Protein AF-A0A8X6KB92-F1 (afdb_monomer_lite)

Sequence (80 aa):
MARKMALVPQDLVSEYYELNKPEIRVEDNISKLLNEEETPDDVKAKLLSHWIPKYQRLMQPPPPQKPFEIPKELLQETEV

pLDDT: mean 75.09, std 13.85, range [36.62, 93.75]

Secondary structure (DSSP, 8-state):
---------HHHHHHHHHHT-HHHHHHHHHHHHHH-SSS-HHHHHHHHHHHHHHHHHHHSPPPPPPP----GGGGSS---

Structure (mmCIF, N/CA/C/O backbone):
data_AF-A0A8X6KB92-F1
#
_entry.id   AF-A0A8X6KB92-F1
#
loop_
_atom_site.group_PDB
_atom_site.id
_atom_site.type_symbol
_atom_site.label_atom_id
_atom_site.label_alt_id
_atom_site.label_comp_id
_atom_site.label_asym_id
_atom_site.label_entity_id
_atom_site.label_seq_id
_atom_site.pdbx_PDB_ins_code
_atom_site.Cartn_x
_atom_site.Cartn_y
_atom_site.Cartn_z
_atom_site.occupancy
_atom_site.B_iso_or_equiv
_atom_site.auth_seq_id
_atom_site.auth_comp_id
_atom_site.auth_asym_id
_atom_site.auth_atom_id
_atom_site.pdbx_PDB_model_num
ATOM 1 N N . MET A 1 1 ? 32.795 -5.206 -38.241 1.00 36.62 1 MET A N 1
ATOM 2 C CA . MET A 1 1 ? 31.432 -4.630 -38.279 1.00 36.62 1 MET A CA 1
ATOM 3 C C . MET A 1 1 ? 31.045 -4.201 -36.870 1.00 36.62 1 MET A C 1
ATOM 5 O O . MET A 1 1 ? 31.080 -5.037 -35.978 1.00 36.62 1 MET A O 1
ATOM 9 N N . ALA A 1 2 ? 30.759 -2.916 -36.645 1.00 52.66 2 ALA A N 1
ATOM 10 C CA . ALA A 1 2 ? 30.392 -2.395 -35.325 1.00 52.66 2 ALA A CA 1
ATOM 11 C C . ALA A 1 2 ? 28.876 -2.535 -35.103 1.00 52.66 2 ALA A C 1
ATOM 13 O O . ALA A 1 2 ? 28.083 -2.089 -35.934 1.00 52.66 2 ALA A O 1
ATOM 14 N N . ARG A 1 3 ? 28.476 -3.178 -34.000 1.00 56.41 3 ARG A N 1
ATOM 15 C CA . ARG A 1 3 ? 27.070 -3.317 -33.597 1.00 56.41 3 ARG A CA 1
ATOM 16 C C . ARG A 1 3 ? 26.543 -1.929 -33.218 1.00 56.41 3 ARG A C 1
ATOM 18 O O . ARG A 1 3 ? 27.036 -1.326 -32.272 1.00 56.41 3 ARG A O 1
ATOM 25 N N . LYS A 1 4 ? 25.569 -1.409 -33.967 1.00 59.59 4 LYS A N 1
ATOM 26 C CA . LYS A 1 4 ? 24.872 -0.163 -33.626 1.00 59.59 4 LYS A CA 1
ATOM 27 C C . LYS A 1 4 ? 23.932 -0.458 -32.454 1.00 59.59 4 LYS A C 1
ATOM 29 O O . LYS A 1 4 ? 22.860 -1.014 -32.662 1.00 59.59 4 LYS A O 1
ATOM 34 N N . MET A 1 5 ? 24.344 -0.140 -31.230 1.00 62.56 5 MET A N 1
ATOM 35 C CA . MET A 1 5 ? 23.412 -0.040 -30.104 1.00 62.56 5 MET A CA 1
ATOM 36 C C . MET A 1 5 ? 22.546 1.200 -30.358 1.00 62.56 5 MET A C 1
ATOM 38 O O . MET A 1 5 ? 23.085 2.295 -30.517 1.00 62.56 5 MET A O 1
ATOM 42 N N . ALA A 1 6 ? 21.228 1.039 -30.469 1.00 69.62 6 ALA A N 1
ATOM 43 C CA . ALA A 1 6 ? 20.324 2.183 -30.522 1.00 69.62 6 ALA A CA 1
ATOM 44 C C . ALA A 1 6 ? 20.330 2.846 -29.138 1.00 69.62 6 ALA A C 1
ATOM 46 O O . ALA A 1 6 ? 19.884 2.248 -28.160 1.00 69.62 6 ALA A O 1
ATOM 47 N N . LEU A 1 7 ? 20.901 4.048 -29.046 1.00 67.06 7 LEU A N 1
ATOM 48 C CA . LEU A 1 7 ? 20.929 4.826 -27.814 1.00 67.06 7 LEU A CA 1
ATOM 49 C C . LEU A 1 7 ? 19.513 5.360 -27.569 1.00 67.06 7 LEU A C 1
ATOM 51 O O . LEU A 1 7 ? 19.097 6.333 -28.197 1.00 67.06 7 LEU A O 1
ATOM 55 N N . VAL A 1 8 ? 18.746 4.680 -26.717 1.00 67.56 8 VAL A N 1
ATOM 56 C CA . VAL A 1 8 ? 17.436 5.179 -26.286 1.00 67.56 8 VAL A CA 1
ATOM 57 C C . VAL A 1 8 ? 17.675 6.436 -25.437 1.00 67.56 8 VAL A C 1
ATOM 59 O O . VAL A 1 8 ? 18.489 6.372 -24.510 1.00 67.56 8 VAL A O 1
ATOM 62 N N . PRO A 1 9 ? 17.022 7.575 -25.743 1.00 76.56 9 PRO A N 1
ATOM 63 C CA . PRO A 1 9 ? 17.165 8.804 -24.970 1.00 76.56 9 PRO A CA 1
ATOM 64 C C . PRO A 1 9 ? 16.867 8.567 -23.491 1.00 76.5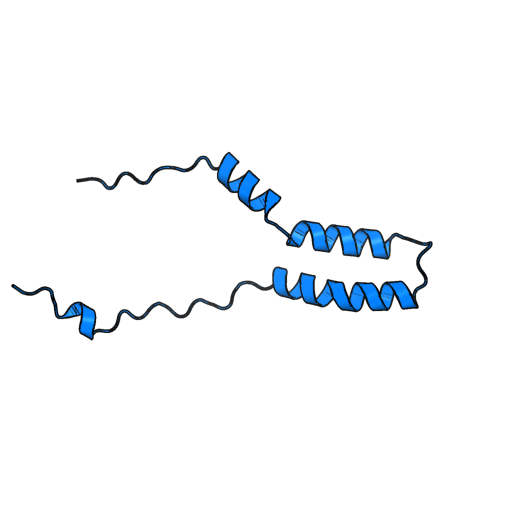6 9 PRO A C 1
ATOM 66 O O . PRO A 1 9 ? 15.826 8.003 -23.156 1.00 76.56 9 PRO A O 1
ATOM 69 N N . GLN A 1 10 ? 17.771 9.010 -22.615 1.00 64.38 10 GLN A N 1
ATOM 70 C CA . GLN A 1 10 ? 17.630 8.824 -21.170 1.00 64.38 10 GLN A CA 1
ATOM 71 C C . GLN A 1 10 ? 16.339 9.443 -20.631 1.00 64.38 10 GLN A C 1
ATOM 73 O O . GLN A 1 10 ? 15.751 8.869 -19.727 1.00 64.38 10 GLN A O 1
ATOM 78 N N . ASP A 1 11 ? 15.850 10.530 -21.228 1.00 65.38 11 ASP A N 1
ATOM 79 C CA . ASP A 1 11 ? 14.610 11.190 -20.807 1.00 65.38 11 ASP A CA 1
ATOM 80 C C . ASP A 1 11 ? 13.382 10.286 -20.988 1.00 65.38 11 ASP A C 1
ATOM 82 O O . ASP A 1 11 ? 12.573 10.159 -20.077 1.00 65.38 11 ASP A O 1
ATOM 86 N N . LEU A 1 12 ? 13.291 9.566 -22.113 1.00 65.38 12 LEU A N 1
ATOM 87 C CA . LEU A 1 12 ? 12.206 8.607 -22.366 1.00 65.38 12 LEU A CA 1
ATOM 88 C C . LEU A 1 12 ? 12.308 7.379 -21.459 1.00 65.38 12 LEU A C 1
ATOM 90 O O . LEU A 1 12 ? 11.299 6.787 -21.078 1.00 65.38 12 LEU A O 1
ATOM 94 N N . VAL A 1 13 ? 13.537 6.983 -21.125 1.00 63.19 13 VAL A N 1
ATOM 95 C CA . VAL A 1 13 ? 13.803 5.887 -20.194 1.00 63.19 13 VAL A CA 1
ATOM 96 C C . VAL A 1 13 ? 13.363 6.300 -18.788 1.00 63.19 13 VAL A C 1
ATOM 98 O O . VAL A 1 13 ? 12.601 5.572 -18.159 1.00 63.19 13 VAL A O 1
ATOM 101 N N . SER A 1 14 ? 13.767 7.482 -18.324 1.00 61.34 14 SER A N 1
ATOM 102 C CA . SER A 1 14 ? 13.395 8.046 -17.024 1.00 61.34 14 SER A CA 1
ATOM 103 C C . SER A 1 14 ? 11.891 8.253 -16.899 1.00 61.34 14 SER A C 1
ATOM 105 O O . SER A 1 14 ? 11.319 7.785 -15.924 1.00 61.34 14 SER A O 1
ATOM 107 N N . GLU A 1 15 ? 11.229 8.841 -17.897 1.00 62.84 15 GLU A N 1
ATOM 108 C CA . GLU A 1 15 ? 9.778 9.065 -17.885 1.00 62.84 15 GLU A CA 1
ATOM 109 C C . GLU A 1 15 ? 9.002 7.734 -17.860 1.00 62.84 15 GLU A C 1
ATOM 111 O O . GLU A 1 15 ? 8.069 7.566 -17.074 1.00 62.84 15 GLU A O 1
ATOM 116 N N . TYR A 1 16 ? 9.442 6.729 -18.630 1.00 59.91 16 TYR A N 1
ATOM 117 C CA . TYR A 1 16 ? 8.884 5.373 -18.561 1.00 59.91 16 TYR A CA 1
ATOM 118 C C . TYR A 1 16 ? 9.097 4.717 -17.186 1.00 59.91 16 TYR A C 1
ATOM 120 O O . TYR A 1 16 ? 8.197 4.037 -16.684 1.00 59.91 16 TYR A O 1
ATOM 128 N N . TYR A 1 17 ? 10.269 4.906 -16.571 1.00 57.34 17 TYR A N 1
ATOM 129 C CA . TYR A 1 17 ? 10.567 4.376 -15.239 1.00 57.34 17 TYR A CA 1
ATOM 130 C C . TYR A 1 17 ? 9.807 5.115 -14.135 1.00 57.34 17 TYR A C 1
ATOM 132 O O . TYR A 1 17 ? 9.353 4.474 -13.196 1.00 57.34 17 TYR A O 1
ATOM 140 N N . GLU A 1 18 ? 9.638 6.430 -14.225 1.00 59.62 18 GLU A N 1
ATOM 141 C CA . GLU A 1 18 ? 8.880 7.232 -13.261 1.00 59.62 18 GLU A CA 1
ATOM 142 C C . GLU A 1 18 ? 7.384 6.915 -13.326 1.00 59.62 18 GLU A C 1
ATOM 144 O O . GLU A 1 18 ? 6.762 6.675 -12.289 1.00 59.62 18 GLU A O 1
ATOM 149 N N . LEU A 1 19 ? 6.822 6.792 -14.533 1.00 56.66 19 LEU A N 1
ATOM 150 C CA . LEU A 1 19 ? 5.418 6.424 -14.734 1.00 56.66 19 LEU A CA 1
ATOM 151 C C . LEU A 1 19 ? 5.110 4.998 -14.232 1.00 56.66 19 LEU A C 1
ATOM 153 O O . LEU A 1 19 ? 4.008 4.727 -13.750 1.00 56.66 19 LEU A O 1
ATOM 157 N N . ASN A 1 20 ? 6.097 4.098 -14.296 1.00 57.19 20 ASN A N 1
ATOM 158 C CA . ASN A 1 20 ? 6.004 2.709 -13.840 1.00 57.19 20 ASN A CA 1
ATOM 159 C C . ASN A 1 20 ? 6.702 2.444 -12.497 1.00 57.19 20 ASN A C 1
ATOM 161 O O . ASN A 1 20 ? 7.005 1.286 -12.216 1.00 57.19 20 ASN A O 1
ATOM 165 N N . LYS A 1 21 ? 6.945 3.459 -11.653 1.00 63.81 21 LYS A N 1
ATOM 166 C CA . LYS A 1 21 ? 7.424 3.275 -10.269 1.00 63.81 21 LYS A CA 1
ATOM 167 C C . LYS A 1 21 ? 6.237 3.214 -9.300 1.00 63.81 21 LYS A C 1
ATOM 169 O O . LYS A 1 21 ? 5.866 4.223 -8.696 1.00 63.81 21 LYS A O 1
ATOM 174 N N . PRO A 1 22 ? 5.614 2.036 -9.096 1.00 62.56 22 PRO A N 1
ATOM 175 C CA . PRO A 1 22 ? 4.569 1.876 -8.091 1.00 62.56 22 PRO A CA 1
ATOM 176 C C . PRO A 1 22 ? 5.080 2.141 -6.667 1.00 62.56 22 PRO A C 1
ATOM 178 O O . PRO A 1 22 ? 4.259 2.363 -5.786 1.00 62.56 22 PRO A O 1
ATOM 181 N N . GLU A 1 23 ? 6.398 2.131 -6.449 1.00 66.31 23 GLU A N 1
ATOM 182 C CA . GLU A 1 23 ? 7.085 2.498 -5.201 1.00 66.31 23 GLU A CA 1
ATOM 183 C C . GLU A 1 23 ? 6.708 3.872 -4.677 1.00 66.31 23 GLU A C 1
ATOM 185 O O . GLU A 1 23 ? 6.151 3.963 -3.584 1.00 66.31 23 GLU A O 1
ATOM 190 N N . ILE A 1 24 ? 6.910 4.904 -5.500 1.00 64.88 24 ILE A N 1
ATOM 191 C CA . ILE A 1 24 ? 6.641 6.304 -5.144 1.00 64.88 24 ILE A CA 1
ATOM 192 C C . ILE A 1 24 ? 5.173 6.453 -4.725 1.00 64.88 24 ILE A C 1
ATOM 194 O O . ILE A 1 24 ? 4.846 7.037 -3.697 1.00 64.88 24 ILE A O 1
ATOM 198 N N . ARG A 1 25 ? 4.273 5.776 -5.450 1.00 75.81 25 ARG A N 1
ATOM 199 C CA . ARG A 1 25 ? 2.839 5.783 -5.140 1.00 75.81 25 ARG A CA 1
ATOM 200 C C . ARG A 1 25 ? 2.508 5.111 -3.809 1.00 75.81 25 ARG A C 1
ATOM 202 O O . ARG A 1 25 ? 1.487 5.448 -3.221 1.00 75.81 25 ARG A O 1
ATOM 209 N N . VAL A 1 26 ? 3.264 4.112 -3.355 1.00 84.50 26 VAL A N 1
ATOM 210 C CA . VAL A 1 26 ? 2.991 3.438 -2.072 1.00 84.50 26 VAL A CA 1
ATOM 211 C C . VAL A 1 26 ? 3.487 4.287 -0.896 1.00 84.50 26 VAL A C 1
ATOM 213 O O . VAL A 1 26 ? 2.789 4.355 0.115 1.00 84.50 26 VAL A O 1
ATOM 216 N N . GLU A 1 27 ? 4.621 4.974 -1.037 1.00 87.00 27 GLU A N 1
ATOM 217 C CA . GLU A 1 27 ? 5.150 5.901 -0.022 1.00 87.00 27 GLU A CA 1
ATOM 218 C C . GLU A 1 27 ? 4.209 7.077 0.244 1.00 87.00 27 GLU A C 1
ATOM 220 O O . GLU A 1 27 ? 3.866 7.345 1.401 1.00 87.00 27 GLU A O 1
ATOM 225 N N . ASP A 1 28 ? 3.734 7.730 -0.821 1.00 88.00 28 ASP A N 1
ATOM 226 C CA . ASP A 1 28 ? 2.806 8.864 -0.729 1.00 88.00 28 ASP A CA 1
ATOM 227 C C . ASP A 1 28 ? 1.512 8.472 -0.017 1.00 88.00 28 ASP A C 1
ATOM 229 O O . ASP A 1 28 ? 0.976 9.198 0.817 1.00 88.00 28 ASP A O 1
ATOM 233 N N . ASN A 1 29 ? 1.027 7.276 -0.327 1.00 87.75 29 ASN A N 1
ATOM 234 C CA . ASN A 1 29 ? -0.169 6.692 0.249 1.00 87.75 29 ASN A CA 1
ATOM 235 C C . ASN A 1 29 ? -0.001 6.448 1.759 1.00 87.75 29 ASN A C 1
ATOM 237 O O . ASN A 1 29 ? -0.832 6.903 2.549 1.00 87.75 29 ASN A O 1
ATOM 241 N N . ILE A 1 30 ? 1.091 5.798 2.177 1.00 90.25 30 ILE A N 1
ATOM 242 C CA . ILE A 1 30 ? 1.402 5.583 3.601 1.00 90.25 30 ILE A CA 1
ATOM 243 C C . ILE A 1 30 ? 1.524 6.927 4.329 1.00 90.25 30 ILE A C 1
ATOM 245 O O . ILE A 1 30 ? 0.927 7.107 5.389 1.00 90.25 30 ILE A O 1
ATOM 249 N N . SER A 1 31 ? 2.240 7.884 3.737 1.00 91.06 31 SER A N 1
ATOM 250 C CA . SER A 1 31 ? 2.451 9.213 4.316 1.00 91.06 31 SER A CA 1
ATOM 251 C C . SER A 1 31 ? 1.142 9.984 4.456 1.00 91.06 31 SER A C 1
ATOM 253 O O . SER A 1 31 ? 0.882 10.574 5.503 1.00 91.06 31 SER A O 1
ATOM 255 N N . LYS A 1 32 ? 0.274 9.944 3.439 1.00 90.88 32 LYS A N 1
ATOM 256 C CA . LYS A 1 32 ? -1.055 10.558 3.498 1.00 90.88 32 LYS A CA 1
ATOM 257 C C . LYS A 1 32 ? -1.879 9.969 4.641 1.00 90.88 32 LYS A C 1
ATOM 259 O O . LYS A 1 32 ? -2.411 10.725 5.442 1.00 90.88 32 LYS A O 1
ATOM 264 N N . LEU A 1 33 ? -1.930 8.643 4.746 1.00 89.88 33 LEU A N 1
ATOM 265 C CA . LEU A 1 33 ? -2.712 7.946 5.768 1.00 89.88 33 LEU A CA 1
ATOM 266 C C . LEU A 1 33 ? -2.222 8.230 7.199 1.00 89.88 33 LEU A C 1
ATOM 268 O O . LEU A 1 33 ? -3.029 8.290 8.123 1.00 89.88 33 LEU A O 1
ATOM 272 N N . LEU A 1 34 ? -0.912 8.411 7.394 1.00 89.69 34 LEU A N 1
ATOM 273 C CA . LEU A 1 34 ? -0.339 8.770 8.697 1.00 89.69 34 LEU A CA 1
ATOM 274 C C . LEU A 1 34 ? -0.686 10.203 9.122 1.00 89.69 34 LEU A C 1
ATOM 276 O O . LEU A 1 34 ? -0.863 10.454 10.310 1.00 89.69 34 LEU A O 1
ATOM 280 N N . ASN A 1 35 ? -0.788 11.123 8.160 1.00 90.69 35 ASN A N 1
ATOM 281 C CA . ASN A 1 35 ? -1.109 12.531 8.410 1.00 90.69 35 ASN A CA 1
ATOM 282 C C . ASN A 1 35 ? -2.620 12.811 8.481 1.00 90.69 35 ASN A C 1
ATOM 284 O O . ASN A 1 35 ? -3.028 13.906 8.860 1.00 90.69 35 ASN A O 1
ATOM 288 N N . GLU A 1 36 ? -3.460 11.857 8.086 1.00 88.88 36 GLU A N 1
ATOM 289 C CA . GLU A 1 36 ? -4.909 12.028 8.032 1.00 88.88 36 GLU A CA 1
ATOM 290 C C . GLU A 1 36 ? -5.509 11.849 9.434 1.00 88.88 36 GLU A C 1
ATOM 292 O O . GLU A 1 36 ? -5.566 10.746 9.958 1.00 88.88 36 GLU A O 1
ATOM 297 N N . GLU A 1 37 ? -5.933 12.9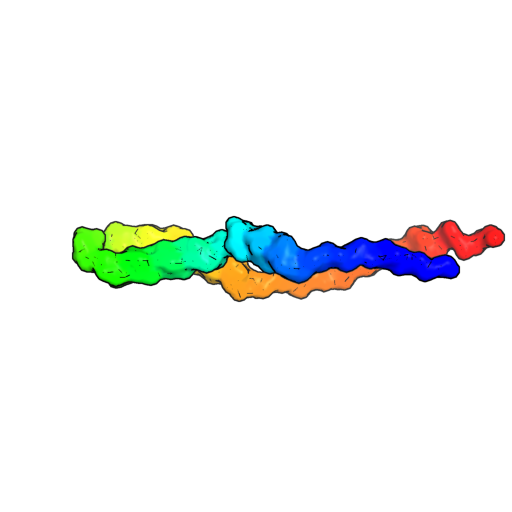27 10.094 1.00 82.06 37 GLU A N 1
ATOM 298 C CA . GLU A 1 37 ? -6.429 12.877 11.484 1.00 82.06 37 GLU A CA 1
ATOM 299 C C . GLU A 1 37 ? -7.857 12.302 11.596 1.00 82.06 37 GLU A C 1
ATOM 301 O O . GLU A 1 37 ? -8.244 11.783 12.638 1.00 82.06 37 GLU A O 1
ATOM 306 N N . GLU A 1 38 ? -8.620 12.330 10.499 1.00 89.25 38 GLU A N 1
ATOM 307 C CA . GLU A 1 38 ? -10.022 11.895 10.441 1.00 89.25 38 GLU A CA 1
ATOM 308 C C . GLU A 1 38 ? -10.189 10.366 10.489 1.00 89.25 38 GLU A C 1
ATOM 310 O O . GLU A 1 38 ? -11.206 9.854 10.963 1.00 89.25 38 GLU A O 1
ATOM 315 N N . THR A 1 39 ? -9.201 9.608 10.010 1.00 86.50 39 THR A N 1
ATOM 316 C CA . THR A 1 39 ? -9.288 8.147 9.959 1.00 86.50 39 THR A CA 1
ATOM 317 C C . THR A 1 39 ? -9.056 7.536 11.351 1.00 86.50 39 THR A C 1
ATOM 319 O O . THR A 1 39 ? -8.009 7.786 11.955 1.00 86.50 39 THR A O 1
ATOM 322 N N . PRO A 1 40 ? -9.966 6.676 11.857 1.00 92.94 40 PRO A N 1
ATOM 323 C CA . PRO A 1 40 ? -9.774 5.988 13.133 1.00 92.94 40 PRO A CA 1
ATOM 324 C C . PRO A 1 40 ? -8.524 5.101 13.136 1.00 92.94 40 PRO A C 1
ATOM 326 O O . PRO A 1 40 ? -8.214 4.456 12.128 1.00 92.94 40 PRO A O 1
ATOM 329 N N . ASP A 1 41 ? -7.861 4.991 14.286 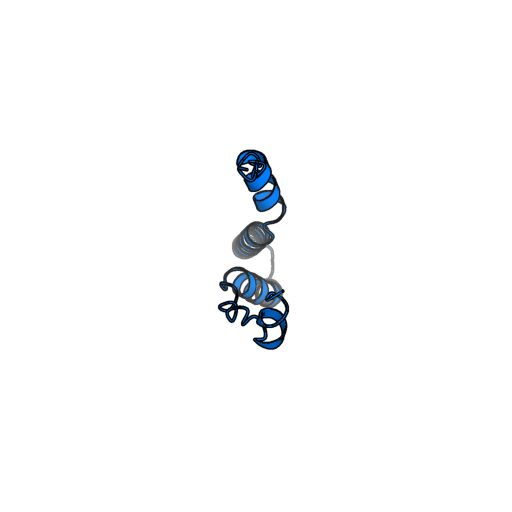1.00 91.56 41 ASP A N 1
ATOM 330 C CA . ASP A 1 41 ? -6.594 4.259 14.427 1.00 91.56 41 ASP A CA 1
ATOM 331 C C . ASP A 1 41 ? -6.691 2.789 13.996 1.00 91.56 41 ASP A C 1
ATOM 333 O O . ASP A 1 41 ? -5.810 2.287 13.298 1.00 91.56 41 ASP A O 1
ATOM 337 N N . ASP A 1 42 ? -7.800 2.111 14.301 1.00 93.38 42 ASP A N 1
ATOM 338 C CA . ASP A 1 42 ? -8.032 0.721 13.882 1.00 93.38 42 ASP A CA 1
ATOM 339 C C . ASP A 1 42 ? -8.083 0.568 12.354 1.00 93.38 42 ASP A C 1
ATOM 341 O O . ASP A 1 42 ? -7.645 -0.441 11.787 1.00 93.38 42 ASP A O 1
ATOM 345 N N . VAL A 1 43 ? -8.627 1.572 11.662 1.00 91.94 43 VAL A N 1
ATOM 346 C CA . VAL A 1 43 ? -8.721 1.596 10.197 1.00 91.94 43 VAL A CA 1
ATOM 347 C C . VAL A 1 43 ? -7.355 1.913 9.598 1.00 91.94 43 VAL A C 1
ATOM 349 O O . VAL A 1 43 ? -6.930 1.219 8.668 1.00 91.94 43 VAL A O 1
ATOM 352 N N . LYS A 1 44 ? -6.625 2.880 10.170 1.00 92.38 44 LYS A N 1
ATOM 353 C CA . LYS A 1 44 ? -5.235 3.171 9.787 1.00 92.38 44 LYS A CA 1
ATOM 354 C C . LYS A 1 44 ? -4.359 1.937 9.928 1.00 92.38 44 LYS A C 1
ATOM 356 O O . LYS A 1 44 ? -3.667 1.577 8.980 1.00 92.38 44 LYS A O 1
ATOM 361 N N . ALA A 1 45 ? -4.438 1.235 11.055 1.00 92.75 45 ALA A N 1
ATOM 362 C CA . ALA A 1 45 ? -3.661 0.027 11.306 1.00 92.75 45 ALA A CA 1
ATOM 363 C C . ALA A 1 45 ? -3.945 -1.070 10.266 1.00 92.75 45 ALA A C 1
ATOM 365 O O . ALA A 1 45 ? -3.009 -1.688 9.749 1.00 92.75 45 ALA A O 1
ATOM 366 N N . LYS A 1 46 ? -5.215 -1.282 9.892 1.00 93.75 46 LYS A N 1
ATOM 367 C CA . LYS A 1 46 ? -5.591 -2.234 8.829 1.00 93.75 46 LYS A CA 1
ATOM 368 C C . LYS A 1 46 ? -5.021 -1.842 7.467 1.00 93.75 46 LYS A C 1
ATOM 370 O O . LYS A 1 46 ? -4.477 -2.695 6.765 1.00 93.75 46 LYS A O 1
ATOM 375 N N . LEU A 1 47 ? -5.124 -0.569 7.096 1.00 91.88 47 LEU A N 1
ATOM 376 C CA . LEU A 1 47 ? -4.625 -0.073 5.812 1.00 91.88 47 LEU A CA 1
ATOM 377 C C . LEU A 1 47 ? -3.089 -0.110 5.748 1.00 91.88 47 LEU A C 1
ATOM 379 O O . LEU A 1 47 ? -2.523 -0.602 4.770 1.00 91.88 47 LEU A O 1
ATOM 383 N N . LEU A 1 48 ? -2.409 0.293 6.822 1.00 92.56 48 LEU A N 1
ATOM 384 C CA . LEU A 1 48 ? -0.954 0.195 6.948 1.00 92.56 48 LEU A CA 1
ATOM 385 C C . LEU A 1 48 ? -0.477 -1.261 6.904 1.00 92.56 48 LEU A C 1
ATOM 387 O O . LEU A 1 48 ? 0.506 -1.557 6.228 1.00 92.56 48 LEU A O 1
ATOM 391 N N . SER A 1 49 ? -1.207 -2.191 7.524 1.00 93.44 49 SER A N 1
ATOM 392 C CA . SER A 1 49 ? -0.894 -3.629 7.460 1.00 93.44 49 SER A CA 1
ATOM 393 C C . SER A 1 49 ? -0.936 -4.179 6.032 1.00 93.44 49 SER A C 1
ATOM 395 O O . SER A 1 49 ? -0.226 -5.129 5.708 1.00 93.44 49 SER A O 1
ATOM 397 N N . HIS A 1 50 ? -1.745 -3.580 5.158 1.00 90.44 50 HIS A N 1
ATOM 398 C CA . HIS A 1 50 ? -1.794 -3.937 3.745 1.00 90.44 50 HIS A CA 1
ATOM 399 C C . HIS A 1 50 ? -0.662 -3.280 2.932 1.00 90.44 50 HIS A C 1
ATOM 401 O O . HIS A 1 50 ? -0.087 -3.912 2.041 1.00 90.44 50 HIS A O 1
ATOM 407 N N . TRP A 1 51 ? -0.327 -2.020 3.223 1.00 88.69 51 TRP A N 1
ATOM 408 C CA . TRP A 1 51 ? 0.627 -1.237 2.427 1.00 88.69 51 TRP A CA 1
ATOM 409 C C . TRP A 1 51 ? 2.091 -1.431 2.820 1.00 88.69 51 TRP A C 1
ATOM 411 O O . TRP A 1 51 ? 2.937 -1.500 1.929 1.00 88.69 51 TRP A O 1
ATOM 421 N N . ILE A 1 52 ? 2.404 -1.612 4.105 1.00 90.38 52 ILE A N 1
ATOM 422 C CA . ILE A 1 52 ? 3.785 -1.789 4.584 1.00 90.38 52 ILE A CA 1
ATOM 423 C C . ILE A 1 52 ? 4.467 -3.009 3.935 1.00 90.38 52 ILE A C 1
ATOM 425 O O . ILE A 1 52 ? 5.556 -2.845 3.384 1.00 90.38 52 ILE A O 1
ATOM 429 N N . PRO A 1 53 ? 3.854 -4.210 3.868 1.00 90.00 53 PRO A N 1
ATOM 430 C CA . PRO A 1 53 ? 4.491 -5.353 3.206 1.00 90.00 53 PRO A CA 1
ATOM 431 C C . PRO A 1 53 ? 4.645 -5.162 1.693 1.00 90.00 53 PRO A C 1
ATOM 433 O O . PRO A 1 53 ? 5.511 -5.765 1.057 1.00 90.00 53 PRO A O 1
ATOM 436 N N . LYS A 1 54 ? 3.776 -4.355 1.074 1.00 87.81 54 LYS A N 1
ATOM 437 C CA . LYS A 1 54 ? 3.898 -4.000 -0.343 1.00 87.81 54 LYS A CA 1
ATOM 438 C C . LYS A 1 54 ? 5.092 -3.071 -0.556 1.00 87.81 54 LYS A C 1
ATOM 440 O O . LYS A 1 54 ? 5.891 -3.343 -1.442 1.00 87.81 54 LYS A O 1
ATOM 445 N N . TYR A 1 55 ? 5.242 -2.057 0.291 1.00 87.75 55 TYR A N 1
ATOM 446 C CA . TYR A 1 55 ? 6.388 -1.154 0.284 1.00 87.75 55 TYR A CA 1
ATOM 447 C C . TYR A 1 55 ? 7.713 -1.892 0.516 1.00 87.75 55 TYR A C 1
ATOM 449 O O . TYR A 1 55 ? 8.670 -1.713 -0.226 1.00 87.75 55 TYR A O 1
ATOM 457 N N . GLN A 1 56 ? 7.751 -2.799 1.494 1.00 86.75 56 GLN A N 1
ATOM 458 C CA . GLN A 1 56 ? 8.950 -3.585 1.790 1.00 86.75 56 GLN A CA 1
ATOM 459 C C . GLN A 1 56 ? 9.387 -4.462 0.616 1.00 86.75 56 GLN A C 1
ATOM 461 O O . GLN A 1 56 ? 10.574 -4.532 0.328 1.00 86.75 56 GLN A O 1
ATOM 466 N N . ARG A 1 57 ? 8.449 -5.129 -0.070 1.00 84.12 57 ARG A N 1
ATOM 467 C CA . ARG A 1 57 ? 8.768 -5.963 -1.244 1.00 84.12 57 ARG A CA 1
ATOM 468 C C . ARG A 1 57 ? 9.351 -5.163 -2.396 1.00 84.12 57 ARG A C 1
ATOM 470 O O . ARG A 1 57 ? 10.175 -5.679 -3.133 1.00 84.12 57 ARG A O 1
ATOM 477 N N . LEU A 1 58 ? 8.869 -3.943 -2.545 1.00 81.38 58 LEU A N 1
ATOM 478 C CA . LEU A 1 58 ? 9.317 -3.011 -3.554 1.00 81.38 58 LEU A CA 1
ATOM 479 C C . LEU A 1 58 ? 10.735 -2.490 -3.241 1.00 81.38 58 LEU A C 1
ATOM 481 O O . LEU A 1 58 ? 11.632 -2.558 -4.070 1.00 81.38 58 LEU A O 1
ATOM 485 N N . MET A 1 59 ? 10.990 -2.123 -1.984 1.00 81.75 59 MET A N 1
ATOM 486 C CA . MET A 1 59 ? 12.318 -1.684 -1.533 1.00 81.75 59 MET A CA 1
ATOM 487 C C . MET A 1 59 ? 13.363 -2.798 -1.438 1.00 81.75 59 MET A C 1
ATOM 489 O O . MET A 1 59 ? 14.553 -2.517 -1.274 1.0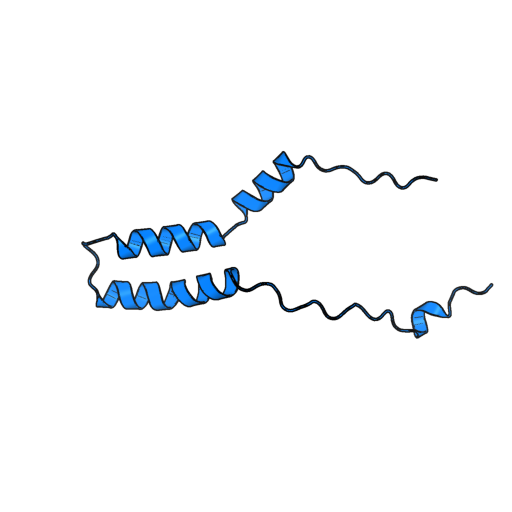0 81.75 59 MET A O 1
ATOM 493 N N . GLN A 1 60 ? 12.951 -4.064 -1.497 1.00 80.00 60 GLN A N 1
ATOM 494 C CA . GLN A 1 60 ? 13.905 -5.160 -1.494 1.00 80.00 60 GLN A CA 1
ATOM 495 C C . GLN A 1 60 ? 14.583 -5.265 -2.861 1.00 80.00 60 GLN A C 1
ATOM 497 O O . GLN A 1 60 ? 13.898 -5.428 -3.873 1.00 80.00 60 GLN A O 1
ATOM 502 N N . PRO A 1 61 ? 15.929 -5.225 -2.910 1.00 72.19 61 PRO A N 1
ATOM 503 C CA . PRO A 1 61 ? 16.629 -5.485 -4.152 1.00 72.19 61 PRO A CA 1
ATOM 504 C C . PRO A 1 61 ? 16.257 -6.890 -4.639 1.00 72.19 61 PRO A C 1
ATOM 506 O O . PRO A 1 61 ? 16.110 -7.804 -3.815 1.00 72.19 61 PRO A O 1
ATOM 509 N N . PRO A 1 62 ? 16.101 -7.089 -5.960 1.00 68.19 62 PRO A N 1
ATOM 510 C CA . PRO A 1 62 ? 15.834 -8.412 -6.489 1.00 68.19 62 PRO A CA 1
ATOM 511 C C . PRO A 1 62 ? 16.925 -9.371 -5.997 1.00 68.19 62 PRO A C 1
ATOM 513 O O . PRO A 1 62 ? 18.095 -8.973 -5.907 1.00 68.19 62 PRO A O 1
ATOM 516 N N . PRO A 1 63 ? 16.565 -10.623 -5.658 1.00 73.31 63 PRO A N 1
ATOM 517 C CA . PRO A 1 63 ? 17.554 -11.600 -5.240 1.0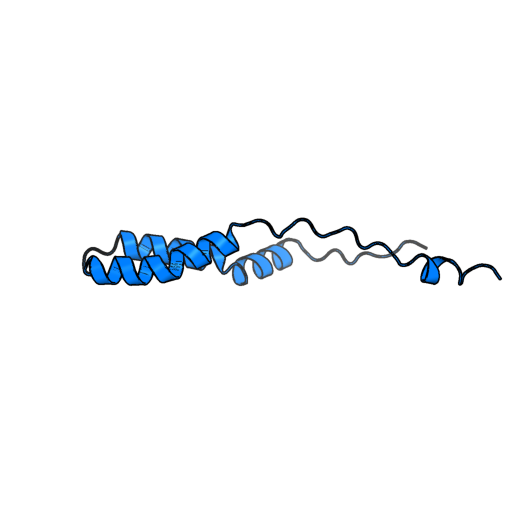0 73.31 63 PRO A CA 1
ATOM 518 C C . PRO A 1 63 ? 18.649 -11.688 -6.309 1.00 73.31 63 PRO A C 1
ATOM 520 O O . PRO A 1 63 ? 18.340 -11.554 -7.500 1.00 73.31 63 PRO A O 1
ATOM 523 N N . PRO A 1 64 ? 19.918 -11.890 -5.908 1.00 73.75 64 PRO A N 1
ATOM 524 C CA . PRO A 1 64 ? 21.021 -11.956 -6.851 1.00 73.75 64 PRO A CA 1
ATOM 525 C C . PRO A 1 64 ? 20.678 -12.983 -7.926 1.00 73.75 64 PRO A C 1
ATOM 527 O O . PRO A 1 64 ? 20.426 -14.153 -7.626 1.00 73.75 64 PRO A O 1
ATOM 530 N N . GLN A 1 65 ? 20.601 -12.518 -9.174 1.00 69.00 65 GLN A N 1
ATOM 531 C CA . GLN A 1 65 ? 20.332 -13.389 -10.305 1.00 69.00 65 GLN A CA 1
ATOM 532 C C . GLN A 1 65 ? 21.445 -14.430 -10.325 1.00 69.00 65 GLN A C 1
ATOM 534 O O . GLN A 1 65 ? 22.623 -14.088 -10.444 1.00 69.00 65 GLN A O 1
ATOM 539 N N . LYS A 1 66 ? 21.076 -15.702 -10.146 1.00 71.50 66 LYS A N 1
ATOM 540 C CA . LYS A 1 66 ? 22.017 -16.805 -10.307 1.00 71.50 66 LYS A CA 1
ATOM 541 C C . LYS A 1 66 ? 22.621 -16.639 -11.707 1.00 71.50 66 LYS A C 1
ATOM 543 O O . LYS A 1 66 ? 21.835 -16.490 -12.648 1.00 71.50 66 LYS A O 1
ATOM 548 N N . PRO A 1 67 ? 23.956 -16.574 -11.856 1.00 72.94 67 PRO A N 1
ATOM 549 C CA . PRO A 1 67 ? 24.557 -16.400 -13.167 1.00 72.94 67 PRO A CA 1
ATOM 550 C C . PRO A 1 67 ? 23.997 -17.479 -14.088 1.00 72.94 67 PRO A C 1
ATOM 552 O O . PRO A 1 67 ? 23.905 -18.644 -13.702 1.00 72.94 67 PRO A O 1
ATOM 555 N N . PHE A 1 68 ? 23.540 -17.066 -15.268 1.00 69.56 68 PHE A N 1
ATOM 556 C CA . PHE A 1 68 ? 23.064 -17.988 -16.284 1.00 69.56 68 PHE A CA 1
ATOM 557 C C . PHE A 1 68 ? 24.250 -18.862 -16.702 1.00 69.56 68 PHE A C 1
ATOM 559 O O . PHE A 1 68 ? 25.106 -18.440 -17.479 1.00 69.56 68 PHE A O 1
ATOM 566 N N . GLU A 1 69 ? 24.349 -20.057 -16.123 1.00 73.25 69 GLU A N 1
ATOM 567 C CA . GLU A 1 69 ? 25.302 -21.067 -16.559 1.00 73.25 69 GLU A CA 1
ATOM 568 C C . GLU A 1 69 ? 24.797 -21.607 -17.895 1.00 73.25 69 GLU A C 1
ATOM 570 O O . GLU A 1 69 ? 23.815 -22.346 -17.947 1.00 73.25 69 GLU A O 1
ATOM 575 N N . ILE A 1 70 ? 25.435 -21.186 -18.990 1.00 77.12 70 ILE A N 1
ATOM 576 C CA . ILE A 1 70 ? 25.176 -21.744 -20.319 1.00 77.12 70 ILE A CA 1
ATOM 577 C C . ILE A 1 70 ? 25.468 -23.250 -20.225 1.00 77.12 70 ILE A C 1
ATOM 579 O O . ILE A 1 70 ? 26.600 -23.610 -19.876 1.00 77.12 70 ILE A O 1
ATOM 583 N N . PRO A 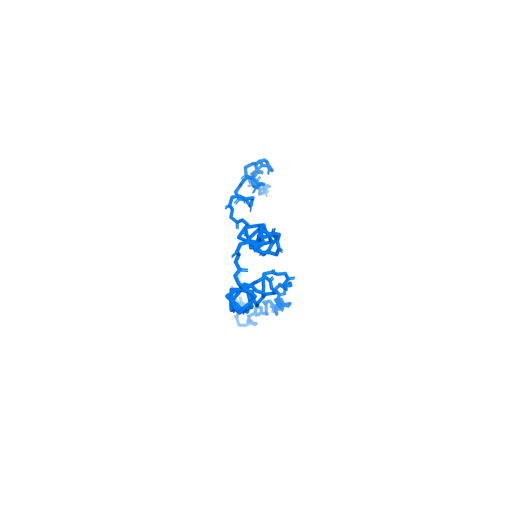1 71 ? 24.494 -24.137 -20.509 1.00 76.88 71 PRO A N 1
ATOM 584 C CA . PRO A 1 71 ? 24.738 -25.570 -20.533 1.00 76.88 71 PRO A CA 1
ATOM 585 C C . PRO A 1 71 ? 25.910 -25.868 -21.465 1.00 76.88 71 PRO A C 1
ATOM 587 O O . PRO A 1 71 ? 25.914 -25.442 -22.620 1.00 76.88 71 PRO A O 1
ATOM 590 N N . LYS A 1 72 ? 26.914 -26.599 -20.967 1.00 68.12 72 LYS A N 1
ATOM 591 C CA . LYS A 1 72 ? 28.120 -26.952 -21.741 1.00 68.12 72 LYS A CA 1
ATOM 592 C C . LYS A 1 72 ? 27.791 -27.694 -23.043 1.00 68.12 72 LYS A C 1
ATOM 594 O O . LYS A 1 72 ? 28.585 -27.663 -23.973 1.00 68.12 72 LYS A O 1
ATOM 599 N N . GLU A 1 73 ? 26.616 -28.312 -23.103 1.00 69.94 73 GLU A N 1
ATOM 600 C CA . GLU A 1 73 ? 26.035 -28.981 -24.270 1.00 69.94 73 GLU A CA 1
ATOM 601 C C . GLU A 1 73 ? 25.861 -28.027 -25.466 1.00 69.94 73 GLU A C 1
ATOM 603 O O . GLU A 1 73 ? 26.123 -28.420 -26.595 1.00 69.94 73 GLU A O 1
ATOM 608 N N . LEU A 1 74 ? 25.530 -26.750 -25.228 1.00 63.28 74 LEU A N 1
ATOM 609 C CA . LEU A 1 74 ? 25.367 -25.737 -26.283 1.00 63.28 74 LEU A CA 1
ATOM 610 C C . LEU A 1 74 ? 26.696 -25.133 -26.770 1.00 63.28 74 LEU A C 1
ATOM 612 O O . LEU A 1 74 ? 26.710 -24.396 -27.750 1.00 63.28 74 LEU A O 1
ATOM 616 N N . LEU A 1 75 ? 27.810 -25.406 -26.081 1.00 62.81 75 LEU A N 1
ATOM 617 C CA . LEU A 1 75 ? 29.142 -24.914 -26.460 1.00 62.81 75 LEU A CA 1
ATOM 618 C C . LEU A 1 75 ? 29.887 -25.870 -27.402 1.00 62.81 75 LEU A C 1
ATOM 620 O O . LEU A 1 75 ? 30.931 -25.495 -27.927 1.00 62.81 75 LEU A O 1
ATOM 624 N N . GLN A 1 76 ? 29.385 -27.091 -27.611 1.00 61.25 76 GLN A N 1
ATOM 625 C CA . GLN A 1 76 ? 30.052 -28.103 -28.443 1.00 61.25 76 GLN A CA 1
ATOM 626 C C . GLN A 1 76 ? 29.614 -28.077 -29.915 1.00 61.25 76 GLN A C 1
ATOM 628 O O . GLN A 1 76 ? 30.222 -28.751 -30.739 1.00 61.25 76 GLN A O 1
ATOM 633 N N . GLU A 1 77 ? 28.616 -27.269 -30.281 1.00 60.19 77 GLU A N 1
ATOM 634 C CA . GLU A 1 77 ? 28.107 -27.181 -31.657 1.00 60.19 77 GLU A CA 1
ATOM 635 C C . GLU A 1 77 ? 28.759 -26.050 -32.474 1.00 60.19 77 GLU A C 1
ATOM 637 O O . GLU A 1 77 ? 28.096 -25.380 -33.256 1.00 60.19 77 GLU A O 1
ATOM 642 N N . THR A 1 78 ? 30.060 -25.793 -32.313 1.00 58.12 78 THR A N 1
ATOM 643 C CA . THR A 1 78 ? 30.810 -24.911 -33.232 1.00 58.12 78 THR A CA 1
ATOM 644 C C . THR A 1 78 ? 32.273 -25.343 -33.367 1.00 58.12 78 THR A C 1
ATOM 646 O O . THR A 1 78 ? 33.180 -24.586 -33.038 1.00 58.12 78 THR A O 1
ATOM 649 N N . GLU A 1 79 ? 32.512 -26.556 -33.862 1.00 54.69 79 GLU A N 1
ATOM 650 C CA . GLU A 1 79 ? 33.749 -26.909 -34.575 1.00 54.69 79 GLU A CA 1
ATOM 651 C C . GLU A 1 79 ? 33.356 -27.656 -35.860 1.00 54.69 79 GLU A C 1
ATOM 653 O O . GLU A 1 79 ? 33.045 -28.846 -35.832 1.00 54.69 79 GLU A O 1
ATOM 658 N N . VAL A 1 80 ? 33.317 -26.923 -36.979 1.00 43.88 80 VAL A N 1
ATOM 659 C CA . VAL A 1 80 ? 33.352 -27.441 -38.359 1.00 43.88 80 VAL A CA 1
ATOM 660 C C . VAL A 1 80 ? 34.343 -26.595 -39.141 1.00 43.88 80 VAL A C 1
ATOM 662 O O . VAL A 1 80 ? 34.222 -25.350 -39.058 1.00 43.88 80 VAL A O 1
#

Foldseek 3Di:
DDDDDDPDDVVVVVVVVVVPLVLVVLVVVLVCLVPDPPDDPVRSVVVCVVSVVVNVVSPDDDDPDDPPDDPVVVVPPPDD

Radius of gyration: 22.72 Å; chains: 1; bounding box: 44×42×53 Å

Organism: Trichonephila clavata (NCBI:txid2740835)